Protein AF-W2ET04-F1 (afdb_monomer)

Mean predicted aligned error: 8.47 Å

Radius of gyration: 15.51 Å; Cα contacts (8 Å, |Δi|>4): 93; chains: 1; bounding box: 57×30×33 Å

Solvent-accessible surface area (backbone atoms only — not comparable to full-atom values): 5610 Å² total; per-residue (Å²): 80,77,47,81,45,99,86,56,37,34,42,34,41,36,56,38,50,64,71,64,58,93,90,62,88,82,60,94,90,60,82,59,52,46,79,50,90,48,79,72,94,45,100,52,71,63,82,47,71,44,28,30,49,81,92,43,80,50,71,51,62,71,82,48,66,92,55,85,88,72,88,75,75,87,71,76,74,78,80,79,80,85,127

Structure (mmCIF, N/CA/C/O backbone):
data_AF-W2ET04-F1
#
_entry.id   AF-W2ET04-F1
#
loop_
_atom_site.group_PDB
_atom_site.id
_atom_site.type_symbol
_atom_site.label_atom_id
_atom_site.label_alt_id
_atom_site.label_comp_id
_atom_site.label_asym_id
_atom_site.label_entity_id
_atom_site.label_seq_id
_atom_site.pdbx_PDB_ins_code
_atom_site.Cartn_x
_atom_site.Cartn_y
_atom_site.Cartn_z
_atom_site.occupancy
_atom_site.B_iso_or_equiv
_atom_site.auth_seq_id
_atom_site.auth_comp_id
_atom_site.auth_asym_id
_atom_site.auth_atom_id
_atom_site.pdbx_PDB_model_num
ATOM 1 N N . MET A 1 1 ? -0.936 -10.003 -2.566 1.00 94.94 1 MET A N 1
ATOM 2 C CA . MET A 1 1 ? -0.903 -9.880 -1.089 1.00 94.94 1 MET A CA 1
ATOM 3 C C . MET A 1 1 ? -1.994 -8.919 -0.627 1.00 94.94 1 MET A C 1
ATOM 5 O O . MET A 1 1 ? -2.260 -7.974 -1.360 1.00 94.94 1 MET A O 1
ATOM 9 N N . THR A 1 2 ? -2.595 -9.124 0.551 1.00 97.31 2 THR 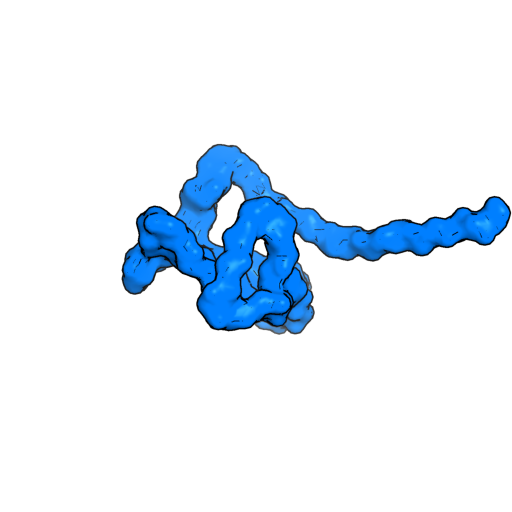A N 1
ATOM 10 C CA . THR A 1 2 ? -3.662 -8.257 1.093 1.00 97.31 2 THR A CA 1
ATOM 11 C C . THR A 1 2 ? -3.376 -7.892 2.547 1.00 97.31 2 THR A C 1
ATOM 13 O O . THR A 1 2 ? -3.018 -8.775 3.322 1.00 97.31 2 THR A O 1
ATOM 16 N N . LEU A 1 3 ? -3.571 -6.624 2.916 1.00 97.38 3 LEU A N 1
ATOM 17 C CA . LEU A 1 3 ? -3.554 -6.146 4.300 1.00 97.38 3 LEU A CA 1
ATOM 18 C C . LEU A 1 3 ? -4.949 -5.669 4.703 1.00 97.38 3 LEU A C 1
ATOM 20 O O . LEU A 1 3 ? -5.609 -4.973 3.932 1.00 97.38 3 LEU A O 1
ATOM 24 N N . ALA A 1 4 ? -5.387 -6.052 5.901 1.00 97.81 4 ALA A N 1
ATOM 25 C CA . ALA A 1 4 ? -6.594 -5.526 6.527 1.00 97.81 4 ALA A CA 1
ATOM 26 C C . ALA A 1 4 ? -6.226 -4.380 7.474 1.00 97.81 4 ALA A C 1
ATOM 28 O O . ALA A 1 4 ? -5.248 -4.481 8.213 1.00 97.81 4 ALA A O 1
ATOM 29 N N . HIS A 1 5 ? -7.020 -3.314 7.450 1.00 96.31 5 HIS A N 1
ATOM 30 C CA . HIS A 1 5 ? -6.806 -2.108 8.246 1.00 96.31 5 HIS A CA 1
ATOM 31 C C . HIS A 1 5 ? -7.864 -1.987 9.354 1.00 96.31 5 HIS A C 1
ATOM 33 O O . HIS A 1 5 ? -8.976 -2.506 9.195 1.00 96.31 5 HIS A O 1
ATOM 39 N N . PRO A 1 6 ? -7.560 -1.304 10.476 1.00 94.56 6 PRO A N 1
ATOM 40 C CA . PRO A 1 6 ? -8.482 -1.182 11.613 1.00 94.56 6 PRO A CA 1
ATOM 41 C C . PRO A 1 6 ? -9.826 -0.515 11.290 1.00 94.56 6 PRO A C 1
ATOM 43 O O . PRO A 1 6 ? -10.811 -0.740 11.985 1.00 94.56 6 PRO A O 1
ATOM 46 N N . ASP A 1 7 ? -9.881 0.296 10.236 1.00 94.00 7 ASP A N 1
ATOM 47 C CA . ASP A 1 7 ? -11.071 1.013 9.769 1.00 94.00 7 ASP A CA 1
ATOM 48 C C . ASP A 1 7 ? -11.938 0.193 8.790 1.00 94.00 7 ASP A C 1
ATOM 50 O O . ASP A 1 7 ? -12.850 0.719 8.142 1.00 94.00 7 ASP A O 1
ATOM 54 N N . GLY A 1 8 ? -11.651 -1.105 8.663 1.00 96.06 8 GLY A N 1
ATOM 55 C CA . GLY A 1 8 ? -12.365 -2.023 7.780 1.00 96.06 8 GLY A CA 1
ATOM 56 C C . 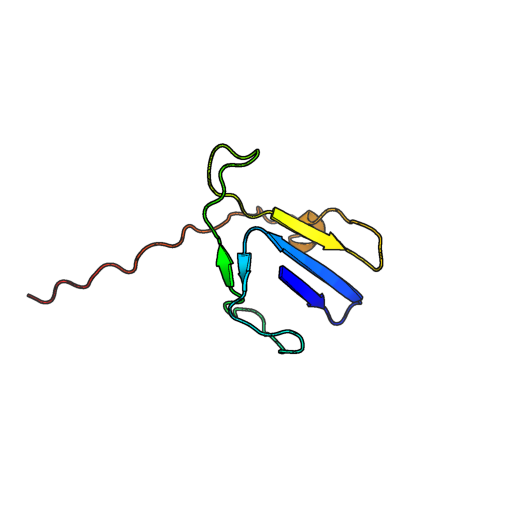GLY A 1 8 ? -11.976 -1.897 6.306 1.00 96.06 8 GLY A C 1
ATOM 57 O O . GLY A 1 8 ? -12.599 -2.550 5.461 1.00 96.06 8 GLY A O 1
ATOM 58 N N . LEU A 1 9 ? -10.965 -1.085 5.975 1.00 97.31 9 LEU A N 1
ATOM 59 C CA . LEU A 1 9 ? -10.371 -1.078 4.644 1.00 97.31 9 LEU A CA 1
ATOM 60 C C . LEU A 1 9 ? -9.478 -2.301 4.437 1.00 97.31 9 LEU A C 1
ATOM 62 O O . LEU A 1 9 ? -8.915 -2.878 5.370 1.00 97.31 9 LEU A O 1
ATOM 66 N N . ARG A 1 10 ? -9.308 -2.683 3.174 1.00 97.94 10 ARG A N 1
ATOM 67 C CA . ARG A 1 10 ? -8.287 -3.641 2.750 1.00 97.94 10 ARG A CA 1
ATOM 68 C C . ARG A 1 10 ? -7.488 -3.070 1.594 1.00 97.94 10 ARG A C 1
ATOM 70 O O . ARG A 1 10 ? -8.075 -2.549 0.649 1.00 97.94 10 ARG A O 1
ATOM 77 N N . THR A 1 11 ? -6.168 -3.212 1.643 1.00 97.50 11 THR A N 1
ATOM 78 C CA . THR A 1 11 ? -5.290 -2.888 0.513 1.00 97.50 11 THR A CA 1
ATOM 79 C C . THR A 1 11 ? -4.718 -4.152 -0.102 1.00 97.50 11 THR A C 1
ATOM 81 O O . THR A 1 11 ? -4.348 -5.089 0.606 1.00 97.50 11 THR A O 1
ATOM 84 N N . THR A 1 12 ? -4.640 -4.188 -1.429 1.00 97.06 12 THR A N 1
ATOM 85 C CA . THR A 1 12 ? -4.042 -5.299 -2.178 1.00 97.06 12 THR A CA 1
ATOM 86 C C . THR A 1 12 ? -2.807 -4.836 -2.929 1.00 97.06 12 THR A C 1
ATOM 88 O O . THR A 1 12 ? -2.839 -3.786 -3.564 1.00 97.06 12 THR A O 1
ATOM 91 N N . TYR A 1 13 ? -1.757 -5.653 -2.903 1.00 95.38 13 TYR A N 1
ATOM 92 C CA . TYR A 1 13 ? -0.459 -5.390 -3.519 1.00 95.38 13 TYR A CA 1
ATOM 93 C C . TYR A 1 13 ? -0.103 -6.544 -4.458 1.00 95.38 13 TYR A C 1
ATOM 95 O O . TYR A 1 13 ? -0.021 -7.701 -4.017 1.00 95.38 13 TYR A O 1
ATOM 103 N N . LEU A 1 14 ? 0.083 -6.245 -5.744 1.00 93.31 14 LEU A N 1
ATOM 104 C CA . LEU A 1 1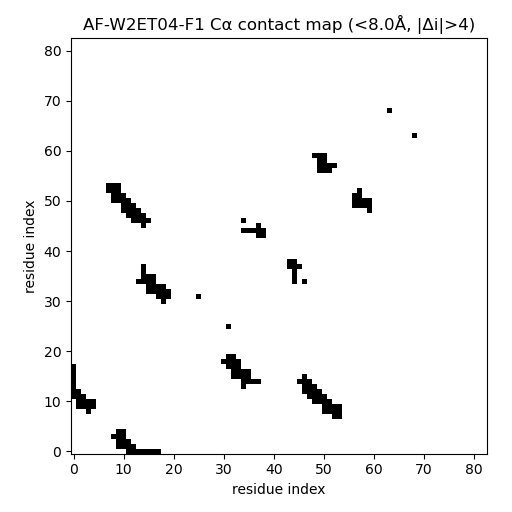4 ? 0.475 -7.207 -6.778 1.00 93.31 14 LEU A CA 1
ATOM 105 C C . LEU A 1 14 ? 1.480 -6.578 -7.757 1.00 93.31 14 LEU A C 1
ATOM 107 O O . LEU A 1 14 ? 1.396 -5.379 -7.990 1.00 93.31 14 LEU A O 1
ATOM 111 N N . PRO A 1 15 ? 2.382 -7.355 -8.367 1.00 92.88 15 PRO A N 1
ATOM 112 C CA . PRO A 1 15 ? 2.727 -8.732 -8.032 1.00 92.88 15 PRO A CA 1
ATOM 113 C C . PRO A 1 15 ? 3.771 -8.707 -6.909 1.00 92.88 15 PRO A C 1
ATOM 115 O O . PRO A 1 15 ? 4.933 -8.400 -7.140 1.00 92.88 15 PRO A O 1
ATOM 118 N N . VAL A 1 16 ? 3.351 -8.942 -5.664 1.00 94.00 16 VAL A N 1
ATOM 119 C CA . VAL A 1 16 ? 4.241 -8.875 -4.494 1.00 94.00 16 VAL A CA 1
ATOM 120 C C . VAL A 1 16 ? 4.384 -10.256 -3.880 1.00 94.00 16 VAL A C 1
ATOM 122 O O . VAL A 1 16 ? 3.389 -10.849 -3.446 1.00 94.00 16 VAL A O 1
ATOM 125 N N . ARG A 1 17 ? 5.635 -10.709 -3.762 1.00 95.31 17 ARG A N 1
ATOM 126 C CA . ARG A 1 17 ? 6.011 -11.827 -2.902 1.00 95.31 17 ARG A CA 1
ATOM 127 C C . ARG A 1 17 ? 6.032 -11.340 -1.461 1.00 95.31 17 ARG A C 1
ATOM 129 O O . ARG A 1 17 ? 6.876 -10.525 -1.093 1.00 95.31 17 ARG A O 1
ATOM 136 N N . ALA A 1 18 ? 5.090 -11.824 -0.660 1.00 96.69 18 ALA A N 1
ATOM 137 C CA . ALA A 1 18 ? 4.973 -11.437 0.741 1.00 96.69 18 ALA A CA 1
ATOM 138 C C . ALA A 1 18 ? 6.207 -11.879 1.549 1.00 96.69 18 ALA A C 1
ATOM 140 O O . ALA A 1 18 ? 6.690 -13.000 1.382 1.00 96.69 18 ALA A O 1
ATOM 141 N N . SER A 1 19 ? 6.688 -11.009 2.440 1.00 97.31 19 SER A N 1
ATOM 142 C CA . SER A 1 19 ? 7.681 -11.344 3.477 1.00 97.31 19 SER A CA 1
ATOM 143 C C . SER A 1 19 ? 7.043 -11.648 4.835 1.00 97.31 19 SER A C 1
ATOM 145 O O . SER A 1 19 ? 7.736 -12.108 5.737 1.00 97.31 19 SER A O 1
ATOM 147 N N . VAL A 1 20 ? 5.734 -11.420 4.960 1.00 97.12 20 VAL A N 1
ATOM 148 C CA . VAL A 1 20 ? 4.925 -11.640 6.169 1.00 97.12 20 VAL A CA 1
ATOM 149 C C . VAL A 1 20 ? 3.936 -12.788 5.972 1.00 97.12 20 VAL A C 1
ATOM 151 O O . VAL A 1 20 ? 3.635 -13.189 4.841 1.00 97.12 20 VAL A O 1
ATOM 154 N N . ARG A 1 21 ? 3.405 -13.317 7.074 1.00 97.69 21 ARG A N 1
ATOM 155 C CA . ARG A 1 21 ? 2.451 -14.435 7.082 1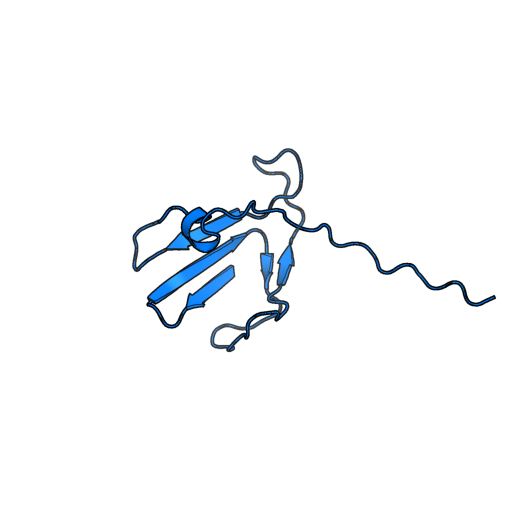.00 97.69 21 ARG A CA 1
ATOM 156 C C . ARG A 1 21 ? 1.006 -13.972 7.313 1.00 97.69 21 ARG A C 1
ATOM 158 O O . ARG A 1 21 ? 0.774 -12.918 7.900 1.00 97.69 21 ARG A O 1
ATOM 165 N N . PRO A 1 22 ? -0.003 -14.759 6.896 1.00 97.69 22 PRO A N 1
ATOM 166 C CA . PRO A 1 22 ? -1.390 -14.491 7.265 1.00 97.69 22 PRO A CA 1
ATOM 167 C C . PRO A 1 22 ? -1.565 -14.397 8.787 1.00 97.69 22 PRO A C 1
ATOM 169 O O . PRO A 1 22 ? -1.081 -15.256 9.521 1.00 97.69 22 PRO A O 1
ATOM 172 N N . GLY A 1 23 ? -2.269 -13.359 9.244 1.00 97.50 23 GLY A N 1
ATOM 173 C CA . GLY A 1 23 ? -2.483 -13.079 10.669 1.00 97.50 23 GLY A CA 1
ATOM 174 C C . GLY A 1 23 ? -1.340 -12.322 11.354 1.00 97.50 23 GLY A C 1
ATOM 175 O O . GLY A 1 23 ? -1.483 -11.953 12.515 1.00 97.50 23 GLY A O 1
ATOM 176 N N . GLU A 1 24 ? -0.230 -12.067 10.658 1.00 98.19 24 GLU A N 1
ATOM 177 C CA . GLU A 1 24 ? 0.863 -11.243 11.170 1.00 98.19 24 GLU A CA 1
ATOM 178 C C . GLU A 1 24 ? 0.476 -9.758 11.157 1.00 98.19 24 GLU A C 1
ATOM 180 O O . GLU A 1 24 ? 0.024 -9.227 10.139 1.00 98.19 24 GLU A O 1
ATOM 185 N N . SER A 1 25 ? 0.647 -9.092 12.299 1.00 97.56 25 SER A N 1
ATOM 186 C CA . SER A 1 25 ? 0.468 -7.644 12.413 1.00 97.56 25 SER A CA 1
ATOM 187 C C . SER A 1 25 ? 1.673 -6.918 11.829 1.00 97.56 25 SER A C 1
ATOM 189 O O . SER A 1 25 ? 2.810 -7.273 12.123 1.00 97.56 25 SER A O 1
ATOM 191 N N . VAL A 1 26 ? 1.415 -5.861 11.064 1.00 96.81 26 VAL A N 1
ATOM 192 C CA . VAL A 1 26 ? 2.437 -4.979 10.487 1.00 96.81 26 VAL A CA 1
ATOM 193 C C . VAL A 1 26 ? 2.207 -3.548 10.954 1.00 96.81 26 VAL A C 1
ATOM 195 O O . VAL A 1 26 ? 1.067 -3.125 11.160 1.00 96.81 26 VAL A O 1
ATOM 198 N N . LEU A 1 27 ? 3.288 -2.800 11.119 1.00 95.88 27 LEU A N 1
ATOM 199 C CA . LEU A 1 27 ? 3.282 -1.387 11.458 1.00 95.88 27 LEU A CA 1
ATOM 200 C C . LEU A 1 27 ? 3.603 -0.532 10.230 1.00 95.88 27 LEU A C 1
ATOM 202 O O . LEU A 1 27 ? 4.116 -0.992 9.207 1.00 95.88 27 LEU A O 1
ATOM 206 N N . VAL A 1 28 ? 3.293 0.758 10.332 1.00 91.19 28 VAL A N 1
ATOM 207 C CA . VAL A 1 28 ? 3.672 1.730 9.304 1.00 91.19 28 VAL A CA 1
ATOM 208 C C . VAL A 1 28 ? 5.196 1.764 9.176 1.00 91.19 28 VAL A C 1
ATOM 210 O O . VAL A 1 28 ? 5.898 1.994 10.157 1.00 91.19 28 VAL A O 1
ATOM 213 N N . GLY A 1 29 ? 5.691 1.576 7.951 1.00 90.81 29 GLY A N 1
ATOM 214 C CA . GLY A 1 29 ? 7.122 1.542 7.636 1.00 90.81 29 GLY A CA 1
ATOM 215 C C . GLY A 1 29 ? 7.710 0.135 7.513 1.00 90.81 29 GLY A C 1
ATOM 216 O O . GLY A 1 29 ? 8.816 0.002 6.989 1.00 90.81 29 GLY A O 1
ATOM 217 N N . ASP A 1 30 ? 6.976 -0.903 7.918 1.00 95.56 30 ASP A N 1
ATOM 218 C CA . ASP A 1 30 ? 7.440 -2.282 7.785 1.00 95.56 30 ASP A CA 1
ATOM 219 C C . ASP A 1 30 ? 7.531 -2.715 6.316 1.00 95.56 30 ASP A C 1
ATOM 221 O O . ASP A 1 30 ? 6.695 -2.379 5.470 1.00 95.56 30 ASP A O 1
ATOM 225 N N . VAL A 1 31 ? 8.550 -3.522 6.011 1.00 95.38 31 VAL A N 1
ATOM 226 C CA . VAL A 1 31 ? 8.682 -4.172 4.705 1.00 95.38 31 VAL A CA 1
ATOM 227 C C . VAL A 1 31 ? 7.757 -5.386 4.664 1.00 95.38 31 VAL A C 1
ATOM 229 O O . VAL A 1 31 ? 8.003 -6.396 5.319 1.00 95.38 31 VAL A O 1
ATOM 232 N N . ILE A 1 32 ? 6.707 -5.289 3.851 1.00 96.31 32 ILE A N 1
ATOM 233 C CA . ILE A 1 32 ? 5.660 -6.316 3.741 1.00 96.31 32 ILE A CA 1
ATOM 234 C C . ILE A 1 32 ? 5.909 -7.343 2.623 1.00 96.31 32 ILE A C 1
ATOM 236 O O . ILE A 1 32 ? 5.260 -8.391 2.566 1.00 96.31 32 ILE A O 1
ATOM 240 N N . GLY A 1 33 ? 6.846 -7.054 1.721 1.00 95.44 33 GLY A N 1
ATOM 241 C CA . GLY A 1 33 ? 7.227 -7.951 0.641 1.00 95.44 33 GLY A CA 1
ATOM 242 C C . GLY A 1 33 ? 8.145 -7.30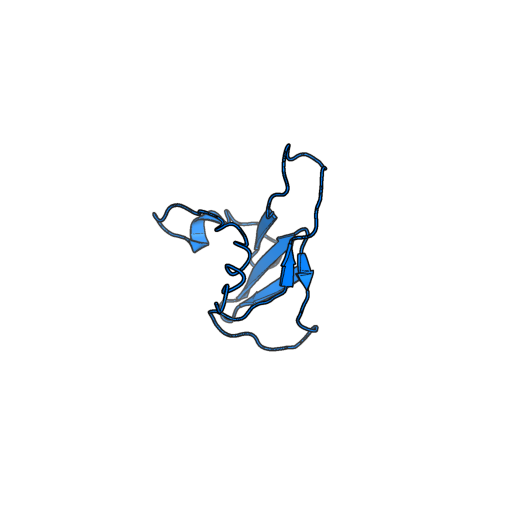0 -0.381 1.00 95.44 33 GLY A C 1
ATOM 243 O O . GLY A 1 33 ? 8.585 -6.161 -0.222 1.00 95.44 33 GLY A O 1
ATOM 244 N N . VAL A 1 34 ? 8.413 -8.044 -1.449 1.00 94.38 34 VAL A N 1
ATOM 245 C CA . VAL A 1 34 ? 9.229 -7.603 -2.583 1.00 94.38 34 VAL A CA 1
ATOM 246 C C . VAL A 1 34 ? 8.396 -7.707 -3.856 1.00 94.38 34 VAL A C 1
ATOM 248 O O . VAL A 1 34 ? 7.688 -8.695 -4.060 1.00 94.38 34 VAL A O 1
ATOM 251 N N . MET A 1 35 ? 8.456 -6.671 -4.694 1.00 90.44 35 MET A N 1
ATOM 252 C CA . MET A 1 35 ? 7.821 -6.679 -6.011 1.00 90.44 35 MET A CA 1
ATOM 253 C C . MET A 1 35 ? 8.497 -7.731 -6.890 1.00 90.44 35 MET A C 1
ATOM 255 O O . MET A 1 35 ? 9.721 -7.769 -6.989 1.00 90.44 35 MET A O 1
ATOM 259 N N . GLU A 1 36 ? 7.695 -8.589 -7.499 1.00 89.38 36 GLU A N 1
ATOM 260 C CA . GLU A 1 36 ? 8.161 -9.565 -8.470 1.00 89.38 36 GLU A CA 1
ATOM 261 C C . GLU A 1 36 ? 8.217 -8.932 -9.860 1.00 89.38 36 GLU A C 1
ATOM 263 O O . GLU A 1 36 ? 7.440 -8.030 -10.188 1.00 89.38 36 GLU A O 1
ATOM 268 N N . ASP A 1 37 ? 9.138 -9.420 -10.687 1.00 85.50 37 ASP A N 1
ATOM 269 C CA . ASP A 1 37 ? 9.181 -9.028 -12.087 1.00 85.50 37 ASP A CA 1
ATOM 270 C C . ASP A 1 37 ? 7.975 -9.612 -12.819 1.00 85.50 37 ASP A C 1
ATOM 272 O O . ASP A 1 37 ? 7.727 -10.820 -12.806 1.00 85.50 37 ASP A O 1
ATOM 276 N N . TRP A 1 38 ? 7.207 -8.732 -13.455 1.00 78.94 38 TRP A N 1
ATOM 277 C CA . TRP A 1 38 ? 6.001 -9.102 -14.178 1.00 78.94 38 TRP A CA 1
ATOM 278 C C . TRP A 1 38 ? 5.838 -8.236 -15.420 1.00 78.94 38 TRP A C 1
ATOM 280 O O . TRP A 1 38 ? 5.690 -7.018 -15.335 1.00 78.94 38 TRP A O 1
ATOM 290 N N . THR A 1 39 ? 5.809 -8.886 -16.580 1.00 65.94 39 THR A N 1
ATOM 291 C CA . THR A 1 39 ? 5.643 -8.247 -17.894 1.00 65.94 39 THR A CA 1
ATOM 292 C C . THR A 1 39 ? 4.286 -8.602 -18.495 1.00 65.94 39 THR A C 1
ATOM 294 O O . THR A 1 39 ? 4.199 -9.163 -19.585 1.00 65.94 39 THR A O 1
ATOM 297 N N . GLY A 1 40 ? 3.218 -8.346 -17.735 1.00 76.25 40 GLY A N 1
ATOM 298 C CA . GLY A 1 40 ? 1.843 -8.460 -18.222 1.00 76.25 40 GLY A CA 1
ATOM 299 C C . GLY A 1 40 ? 1.445 -7.261 -19.086 1.00 76.25 40 GLY A C 1
ATOM 300 O O . GLY A 1 40 ? 1.960 -7.061 -20.177 1.00 76.25 40 GLY A O 1
ATOM 301 N N . HIS A 1 41 ? 0.503 -6.451 -18.597 1.00 79.44 41 HIS A N 1
ATOM 302 C CA . HIS A 1 41 ? -0.016 -5.288 -19.331 1.00 79.44 41 HIS A CA 1
ATOM 303 C C . HIS A 1 41 ? 0.814 -4.005 -19.145 1.00 79.44 41 HIS A C 1
ATOM 305 O O . HIS A 1 41 ? 0.572 -3.019 -19.839 1.00 79.44 41 HIS A O 1
ATOM 311 N N . CYS A 1 42 ? 1.764 -3.991 -18.205 1.00 81.19 42 CYS A N 1
ATOM 312 C CA . CYS A 1 42 ? 2.691 -2.877 -18.031 1.00 81.19 42 CYS A CA 1
ATOM 313 C C . CYS A 1 42 ? 3.959 -3.096 -18.875 1.00 81.19 42 CYS A C 1
ATOM 315 O O . CYS A 1 42 ? 4.479 -4.212 -18.906 1.00 81.19 42 CYS A O 1
ATOM 317 N N . PRO A 1 43 ? 4.516 -2.036 -19.491 1.00 78.81 43 PRO A N 1
ATOM 318 C CA . PRO A 1 43 ? 5.774 -2.117 -20.241 1.00 78.81 43 PRO A CA 1
ATOM 319 C C . PRO A 1 43 ? 7.009 -2.325 -19.343 1.00 78.81 43 PRO A C 1
ATOM 321 O O . PRO A 1 43 ? 8.086 -2.640 -19.836 1.00 78.81 43 PRO A O 1
ATOM 324 N N . MET A 1 44 ? 6.860 -2.130 -18.030 1.00 81.69 44 MET A N 1
ATOM 325 C CA . MET A 1 44 ? 7.875 -2.322 -16.992 1.00 81.69 44 MET A CA 1
ATOM 326 C C . MET A 1 44 ? 7.210 -2.834 -15.708 1.00 81.69 44 MET A C 1
ATOM 328 O O . MET A 1 44 ? 6.000 -2.659 -15.548 1.00 81.69 44 MET A O 1
ATOM 332 N N . SER A 1 45 ? 7.986 -3.421 -14.789 1.00 81.69 45 SER A N 1
ATOM 333 C CA . SER A 1 45 ? 7.476 -3.879 -13.489 1.00 81.69 45 SER A CA 1
ATOM 334 C C . SER A 1 45 ? 6.747 -2.735 -12.773 1.00 81.69 45 SER A C 1
ATOM 336 O O . SER A 1 45 ? 7.307 -1.657 -12.556 1.00 81.69 45 SER A O 1
ATOM 338 N N . CYS A 1 46 ? 5.478 -2.963 -12.443 1.00 85.00 46 CYS A N 1
ATOM 339 C CA . CYS A 1 46 ? 4.575 -1.971 -11.874 1.00 85.00 46 CYS A CA 1
ATOM 340 C C . CYS A 1 46 ? 3.865 -2.563 -10.648 1.00 85.00 46 CYS A C 1
ATOM 342 O O . CYS A 1 46 ? 3.473 -3.730 -10.649 1.00 85.00 46 CYS A O 1
ATOM 344 N N . LEU A 1 47 ? 3.695 -1.757 -9.594 1.00 88.94 47 LEU A N 1
ATOM 345 C CA . LEU A 1 47 ? 2.885 -2.153 -8.444 1.00 88.94 47 LEU A CA 1
ATOM 346 C C . LEU A 1 47 ? 1.415 -1.835 -8.723 1.00 88.94 47 LEU A C 1
ATOM 348 O O . LEU A 1 47 ? 1.036 -0.677 -8.892 1.00 88.94 47 LEU A O 1
ATOM 352 N N . HIS A 1 48 ? 0.580 -2.862 -8.684 1.00 91.25 48 HIS A N 1
ATOM 353 C CA . HIS A 1 48 ? -0.867 -2.750 -8.630 1.00 91.25 48 HIS A CA 1
ATOM 354 C C . HIS A 1 48 ? -1.306 -2.602 -7.178 1.00 91.25 48 HIS A C 1
ATOM 356 O O . HIS A 1 48 ? -1.190 -3.538 -6.379 1.00 91.25 48 HIS A O 1
ATOM 362 N N . LEU A 1 49 ? -1.820 -1.416 -6.860 1.00 93.75 49 LEU A N 1
ATOM 363 C CA . LEU A 1 49 ? -2.442 -1.107 -5.583 1.00 93.75 49 LEU A CA 1
ATOM 364 C C . LEU A 1 49 ? -3.961 -1.104 -5.749 1.00 93.75 49 LEU A C 1
ATOM 366 O O . LEU A 1 49 ? -4.497 -0.351 -6.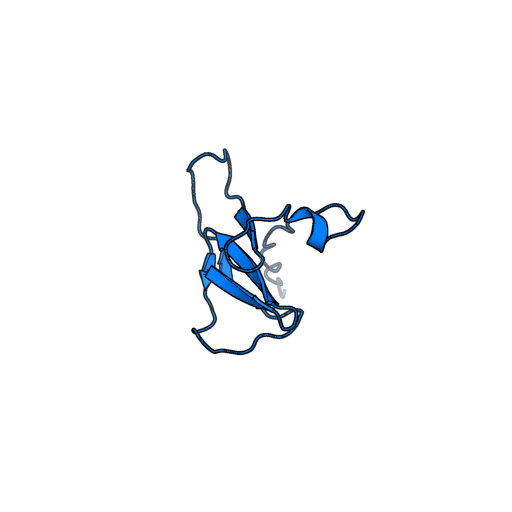558 1.00 93.75 49 LEU A O 1
ATOM 370 N N . GLY A 1 50 ? -4.644 -1.930 -4.965 1.00 95.75 50 GLY A N 1
ATOM 371 C CA . GLY A 1 50 ? -6.100 -1.912 -4.853 1.00 95.75 50 GLY A CA 1
ATOM 372 C C . GLY A 1 50 ? -6.535 -1.472 -3.463 1.00 95.75 50 GLY A C 1
ATOM 373 O O . GLY A 1 50 ? -5.829 -1.724 -2.484 1.00 95.75 50 GLY A O 1
ATOM 374 N N . LEU A 1 51 ? -7.705 -0.841 -3.388 1.00 97.62 51 LEU A N 1
ATOM 375 C CA . LEU A 1 51 ? -8.364 -0.447 -2.149 1.00 97.62 51 LEU A CA 1
ATOM 376 C C . LEU A 1 51 ? -9.789 -0.997 -2.134 1.00 97.62 51 LEU A C 1
ATOM 378 O O . LEU A 1 51 ? -10.530 -0.827 -3.100 1.00 97.62 51 LEU A O 1
ATOM 382 N N . LEU A 1 52 ? -10.170 -1.642 -1.035 1.00 98.00 52 LEU A N 1
ATOM 383 C CA . LEU A 1 52 ? -11.496 -2.217 -0.857 1.00 98.00 52 LEU A CA 1
ATOM 384 C C . LEU A 1 52 ? -12.107 -1.832 0.491 1.00 98.00 52 LEU A C 1
ATOM 386 O O . LEU A 1 52 ? -11.396 -1.697 1.488 1.00 98.00 52 LEU A O 1
ATOM 390 N N . ARG A 1 53 ? -13.440 -1.754 0.529 1.00 97.38 53 ARG A N 1
ATOM 391 C CA . ARG A 1 53 ? -14.254 -1.751 1.754 1.00 97.38 53 ARG A CA 1
ATOM 392 C C . ARG A 1 53 ? -15.351 -2.798 1.620 1.00 97.38 53 ARG A C 1
ATOM 394 O O . ARG A 1 53 ? -16.230 -2.661 0.773 1.00 97.38 53 ARG A O 1
ATOM 401 N N . GLY A 1 54 ? -15.306 -3.840 2.450 1.00 95.75 54 GLY A N 1
ATOM 402 C CA . GLY A 1 54 ? -16.098 -5.041 2.166 1.00 95.75 54 GLY A CA 1
ATOM 403 C C . GLY A 1 54 ? -15.764 -5.535 0.757 1.00 95.75 54 GLY A C 1
ATOM 404 O O . GLY A 1 54 ? -14.589 -5.614 0.411 1.00 95.75 54 GLY A O 1
ATOM 405 N N . ASP A 1 55 ? -16.771 -5.787 -0.070 1.00 95.31 55 ASP A N 1
ATOM 406 C CA . ASP A 1 55 ? -16.570 -6.276 -1.443 1.00 95.31 55 ASP A CA 1
ATOM 407 C C . ASP A 1 55 ? -16.532 -5.155 -2.497 1.00 95.31 55 ASP A C 1
ATOM 409 O O . ASP A 1 55 ? -16.415 -5.418 -3.692 1.00 95.31 55 ASP A O 1
ATOM 413 N N . LEU A 1 56 ? -16.605 -3.891 -2.066 1.00 96.94 56 LEU A N 1
ATOM 414 C CA . LEU A 1 56 ? -16.547 -2.732 -2.950 1.00 96.94 56 LEU A CA 1
ATOM 415 C C . LEU A 1 56 ? -15.097 -2.318 -3.213 1.00 96.94 56 LEU A C 1
ATOM 417 O O . LEU A 1 56 ? -14.358 -2.027 -2.270 1.00 96.94 56 LEU A O 1
ATOM 421 N N . TYR A 1 57 ? -14.730 -2.201 -4.489 1.00 95.69 57 TYR A N 1
ATOM 422 C CA . TYR A 1 57 ? -13.505 -1.524 -4.910 1.00 95.69 57 TYR A CA 1
ATOM 423 C C . TYR A 1 57 ? -13.682 -0.007 -4.851 1.00 95.69 57 TYR A C 1
ATOM 425 O O . TYR A 1 57 ? -14.638 0.545 -5.394 1.00 95.69 57 TYR A O 1
ATOM 433 N N . LEU A 1 58 ? -12.740 0.655 -4.192 1.00 95.56 58 LEU A N 1
ATOM 434 C CA . LEU A 1 58 ? -12.652 2.106 -4.098 1.00 95.56 58 LEU A CA 1
ATOM 435 C C . LEU A 1 58 ? -11.483 2.610 -4.947 1.00 95.56 58 LEU A C 1
ATOM 437 O O . LEU A 1 58 ? -10.576 1.847 -5.283 1.00 95.56 58 LEU A O 1
ATOM 441 N N . ASP A 1 59 ? -11.483 3.909 -5.247 1.00 91.88 59 ASP A N 1
ATOM 442 C CA . ASP A 1 59 ? -10.319 4.563 -5.841 1.00 91.88 59 ASP A CA 1
ATOM 443 C C . ASP A 1 59 ? -9.138 4.524 -4.844 1.00 91.88 59 ASP A C 1
ATOM 445 O O . ASP A 1 59 ? -9.228 5.132 -3.771 1.00 91.88 59 ASP A O 1
ATOM 449 N N . PRO A 1 60 ? -8.029 3.819 -5.151 1.00 91.00 60 PRO A N 1
ATOM 450 C CA . PRO A 1 60 ? -6.880 3.733 -4.254 1.00 91.00 60 PRO A CA 1
ATOM 451 C C . PRO A 1 60 ? -6.171 5.078 -4.053 1.00 91.00 60 PRO A C 1
ATOM 453 O O . PRO A 1 60 ? -5.427 5.218 -3.081 1.00 91.00 60 PRO A O 1
ATOM 456 N N . LEU A 1 61 ? -6.410 6.080 -4.908 1.00 88.94 61 LEU A N 1
ATOM 457 C CA . LEU A 1 61 ? -5.855 7.422 -4.727 1.00 88.94 61 LEU A CA 1
ATOM 458 C C . LEU A 1 61 ? -6.379 8.111 -3.461 1.00 88.94 61 LEU A C 1
ATOM 460 O O . LEU A 1 61 ? -5.685 8.957 -2.898 1.00 88.94 61 LEU A O 1
ATOM 464 N N . LEU A 1 62 ? -7.533 7.682 -2.938 1.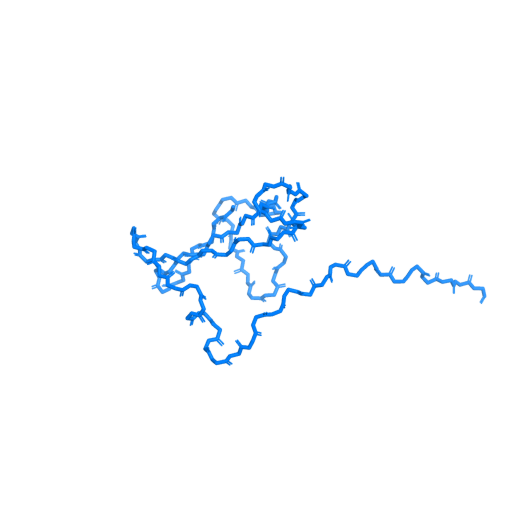00 89.06 62 LEU A N 1
ATOM 465 C CA . LEU A 1 62 ? -8.081 8.170 -1.669 1.00 89.06 62 LEU A CA 1
ATOM 466 C C . LEU A 1 62 ? -7.139 7.943 -0.473 1.00 89.06 62 LEU A C 1
ATOM 468 O O . LEU A 1 62 ? -7.250 8.656 0.521 1.00 89.06 62 LEU A O 1
ATOM 472 N N . LEU A 1 63 ? -6.189 7.003 -0.563 1.00 87.44 63 LEU A N 1
ATOM 473 C CA . LEU A 1 63 ? -5.179 6.770 0.479 1.00 87.44 63 LEU A CA 1
ATOM 474 C C . LEU A 1 63 ? -4.132 7.887 0.572 1.00 87.44 63 LEU A C 1
ATOM 476 O O . LEU A 1 63 ? -3.467 8.015 1.597 1.00 87.44 63 LEU A O 1
ATOM 480 N N . PHE A 1 64 ? -3.956 8.673 -0.492 1.00 83.50 64 PHE A N 1
ATOM 481 C CA . PHE A 1 64 ? -2.851 9.627 -0.622 1.00 83.50 64 PHE A CA 1
ATOM 482 C C . PHE A 1 64 ? -3.302 11.092 -0.565 1.00 83.50 64 PHE A C 1
ATOM 484 O O . PHE A 1 64 ? -2.467 11.999 -0.605 1.00 83.50 64 PHE A O 1
ATOM 491 N N . GLY A 1 65 ? -4.611 11.345 -0.451 1.00 76.44 65 GLY A N 1
ATOM 492 C CA . GLY A 1 65 ? -5.164 12.699 -0.473 1.00 76.44 65 GLY A CA 1
ATOM 493 C C . GLY A 1 65 ? -4.792 13.435 -1.766 1.00 76.44 65 GLY A C 1
ATOM 494 O O . GLY A 1 65 ? -5.027 12.931 -2.859 1.00 76.44 65 GLY A O 1
ATOM 495 N N . THR A 1 66 ? -4.198 14.627 -1.653 1.00 67.06 66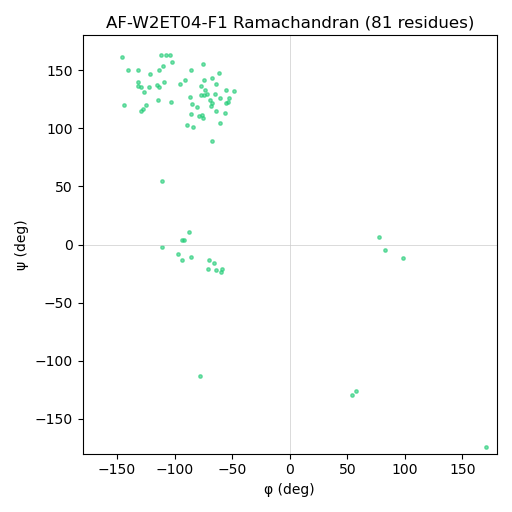 THR A N 1
ATOM 496 C CA . THR A 1 66 ? -3.688 15.419 -2.794 1.00 67.06 66 THR A CA 1
ATOM 497 C C . THR A 1 66 ? -2.214 15.145 -3.127 1.00 67.06 66 THR A C 1
ATOM 499 O O . THR A 1 66 ? -1.642 15.811 -3.991 1.00 67.06 66 THR A O 1
ATOM 502 N N . GLY A 1 67 ? -1.570 14.197 -2.438 1.00 64.56 67 GLY A N 1
ATOM 503 C CA . GLY A 1 67 ? -0.169 13.849 -2.657 1.00 64.56 67 GLY A CA 1
ATOM 504 C C . GLY A 1 67 ? 0.041 13.049 -3.944 1.00 64.56 67 GLY A C 1
ATOM 505 O O . GLY A 1 67 ? -0.746 12.168 -4.281 1.00 64.56 67 GLY A O 1
ATOM 506 N N . GLN A 1 68 ? 1.134 13.319 -4.664 1.00 62.09 68 GLN A N 1
ATOM 507 C CA . GLN A 1 68 ? 1.545 12.470 -5.785 1.00 62.09 68 GLN A CA 1
ATOM 508 C C . GLN A 1 68 ? 2.088 11.131 -5.278 1.00 62.09 68 GLN A C 1
ATOM 510 O O . GLN A 1 68 ? 2.999 11.086 -4.451 1.00 62.09 68 GLN A O 1
ATOM 515 N N . VAL A 1 69 ? 1.584 10.035 -5.842 1.00 65.06 69 VAL A N 1
ATOM 516 C CA . VAL A 1 69 ? 2.126 8.695 -5.610 1.00 65.06 69 VAL A CA 1
ATOM 517 C C . VAL A 1 69 ? 3.351 8.500 -6.497 1.00 65.06 69 VAL A C 1
ATOM 519 O O . VAL A 1 69 ? 3.249 8.515 -7.723 1.00 65.06 69 VAL A O 1
ATOM 522 N N . ARG A 1 70 ? 4.519 8.283 -5.888 1.00 65.31 70 ARG A N 1
ATOM 523 C CA . ARG A 1 70 ? 5.740 7.886 -6.598 1.00 65.31 70 ARG A CA 1
ATOM 524 C C . ARG A 1 70 ? 6.312 6.639 -5.947 1.00 65.31 70 ARG A C 1
ATOM 526 O O . ARG A 1 70 ? 6.730 6.679 -4.794 1.00 65.31 70 ARG A O 1
ATOM 533 N N . LEU A 1 71 ? 6.360 5.540 -6.693 1.00 61.22 71 LEU A N 1
ATOM 534 C CA . LEU A 1 71 ? 7.117 4.367 -6.269 1.00 61.22 71 LEU A CA 1
ATOM 535 C C . LEU A 1 71 ? 8.603 4.726 -6.327 1.00 61.22 71 LEU A C 1
ATOM 537 O O . LEU A 1 71 ? 9.117 5.109 -7.382 1.00 61.22 71 LEU A O 1
ATOM 541 N N . LEU A 1 72 ? 9.282 4.656 -5.184 1.00 54.38 72 LEU A N 1
ATOM 542 C CA . LEU A 1 72 ? 10.732 4.784 -5.154 1.00 54.38 72 LEU A CA 1
ATOM 543 C C . LEU A 1 72 ? 11.340 3.489 -5.713 1.00 54.38 72 LEU A C 1
ATOM 545 O O . LEU A 1 72 ? 10.907 2.404 -5.318 1.00 54.38 72 LEU A O 1
ATOM 549 N N . PRO A 1 73 ? 12.323 3.567 -6.625 1.00 54.34 73 PRO A N 1
ATOM 550 C CA . PRO A 1 73 ? 13.048 2.381 -7.054 1.00 54.34 73 PRO A CA 1
ATOM 551 C C . PRO A 1 73 ? 13.773 1.754 -5.858 1.00 54.34 73 PRO A C 1
ATOM 553 O O . PRO A 1 73 ? 14.260 2.469 -4.980 1.00 54.34 73 PRO A O 1
ATOM 556 N N . LEU A 1 74 ? 13.915 0.427 -5.858 1.00 56.94 74 LEU A N 1
ATOM 557 C CA . LEU A 1 74 ? 14.862 -0.260 -4.982 1.00 56.94 74 LEU A CA 1
ATOM 558 C C . LEU A 1 74 ? 16.277 0.117 -5.441 1.00 56.94 74 LEU A C 1
ATOM 560 O O . LEU A 1 74 ? 16.850 -0.527 -6.315 1.00 56.94 74 LEU A O 1
ATOM 564 N N . TRP A 1 75 ? 16.840 1.203 -4.918 1.00 59.12 75 TRP A N 1
ATOM 565 C CA . TRP A 1 75 ? 18.254 1.484 -5.136 1.00 59.12 75 TRP A CA 1
ATOM 566 C C . TRP A 1 75 ? 19.069 0.417 -4.410 1.00 59.12 75 TRP A C 1
ATOM 568 O O . TRP A 1 75 ? 18.960 0.265 -3.190 1.00 59.12 75 TRP A O 1
ATOM 578 N N . SER A 1 76 ? 19.906 -0.314 -5.147 1.00 60.75 76 SER A N 1
ATOM 579 C CA . SER A 1 76 ? 20.982 -1.093 -4.540 1.00 60.75 76 SER A CA 1
ATOM 580 C C . SER A 1 76 ? 21.794 -0.155 -3.650 1.00 60.75 76 SER A C 1
ATOM 582 O O . SER A 1 76 ? 22.251 0.894 -4.112 1.00 60.75 76 SER A O 1
ATOM 584 N N . ARG A 1 77 ? 21.972 -0.510 -2.369 1.00 61.16 77 ARG A N 1
ATOM 585 C CA . ARG A 1 77 ? 22.929 0.184 -1.492 1.00 61.16 77 ARG A CA 1
ATOM 586 C C . ARG A 1 77 ? 24.261 0.301 -2.245 1.00 61.16 77 ARG A C 1
ATOM 588 O O . ARG A 1 77 ? 24.712 -0.722 -2.764 1.00 61.16 77 ARG A O 1
ATOM 595 N N . PRO A 1 78 ? 24.912 1.480 -2.298 1.00 53.62 78 PRO A N 1
ATOM 596 C CA . PRO A 1 78 ? 26.261 1.563 -2.833 1.00 53.62 78 PRO A CA 1
ATOM 597 C C . PRO A 1 78 ? 27.123 0.569 -2.057 1.00 53.62 78 PRO A C 1
ATOM 599 O O . PRO A 1 78 ? 27.187 0.633 -0.827 1.00 53.62 78 PRO A O 1
ATOM 602 N N . SER A 1 79 ? 27.747 -0.380 -2.753 1.00 62.12 79 SER A N 1
ATOM 603 C CA . SER A 1 79 ? 28.790 -1.205 -2.159 1.00 62.12 79 SER A CA 1
ATOM 604 C C . SER A 1 79 ? 29.900 -0.251 -1.733 1.00 62.12 79 SER A C 1
ATOM 606 O O . SER A 1 79 ? 30.601 0.300 -2.583 1.00 62.12 79 SER A O 1
ATOM 608 N N . GLY A 1 80 ? 30.000 0.013 -0.431 1.00 53.41 80 GLY A N 1
ATOM 609 C CA . GLY A 1 80 ? 31.060 0.841 0.121 1.00 53.41 80 GLY A CA 1
ATOM 610 C C . GLY A 1 80 ? 32.404 0.256 -0.289 1.00 53.41 80 GLY A C 1
ATOM 611 O O . GLY A 1 80 ? 32.751 -0.844 0.137 1.00 53.41 80 GLY A O 1
ATOM 612 N N . ARG A 1 81 ? 33.143 0.978 -1.130 1.00 52.78 81 ARG A N 1
ATOM 613 C CA . ARG A 1 81 ? 34.557 0.703 -1.354 1.00 52.78 81 ARG A CA 1
ATOM 614 C C . ARG A 1 81 ? 35.300 1.230 -0.133 1.00 52.78 81 ARG A C 1
ATOM 616 O O . ARG A 1 81 ? 35.314 2.434 0.102 1.00 52.78 81 ARG A O 1
ATOM 623 N N . ARG A 1 82 ? 35.809 0.310 0.683 1.00 55.97 82 ARG A N 1
ATOM 624 C CA . ARG A 1 82 ? 36.870 0.595 1.645 1.00 55.97 82 ARG A CA 1
ATOM 625 C C . ARG A 1 82 ? 38.170 0.347 0.895 1.00 55.97 82 ARG A C 1
ATOM 627 O O . ARG A 1 82 ? 38.501 -0.816 0.700 1.00 55.97 82 ARG A O 1
ATOM 634 N N . ASP A 1 83 ? 38.820 1.426 0.487 1.00 51.00 83 ASP A N 1
ATOM 635 C CA . ASP A 1 83 ? 40.267 1.474 0.294 1.00 51.00 83 ASP A CA 1
ATOM 636 C C . ASP A 1 83 ? 40.797 2.505 1.302 1.00 51.00 83 ASP A C 1
ATOM 638 O O . ASP A 1 83 ? 40.148 3.575 1.420 1.00 51.00 83 ASP A O 1
#

Foldseek 3Di:
DWDADPVQKIKDKPPWDAPDDPPDDDDPPDDGTDQDWDDDPDVGRDIDIWMDRVNDTDDPCVVVPPDDDDDDDPDDDPPDDDD

Nearest PDB structures (foldseek):
  5j1l-assembly2_C  TM=7.915E-01  e=6.457E-01  Helicobacter pylori 26695
  5j1m-assembly2_C  TM=8.434E-01  e=1.372E+00  Helicobacter pylori 26695
  5j1l-assembly1_A  TM=7.999E-01  e=1.372E+00  Helicobacter pylori 26695
  5j1k-assembly1_A  TM=7.828E-01  e=3.105E+00  Helicobacter pylori 26695

Secondary structure (DSSP, 8-state):
-EEE-TTSEEEEEETEEESS-TT----TT---EEEPP--SSSSS---EEEEEETTEEE-GGGGTTTSPP-PPP-PPPP-----

pLDDT: mean 84.89, std 15.11, range [51.0, 98.19]

Sequence (83 aa):
MTLAHPDGLRTTYLPVRASVRPGESVLVGDVIGVMEDWTGHCPMSCLHLGLLRGDLYLDPLLLFGTGQVRLLPLWSRPSGRR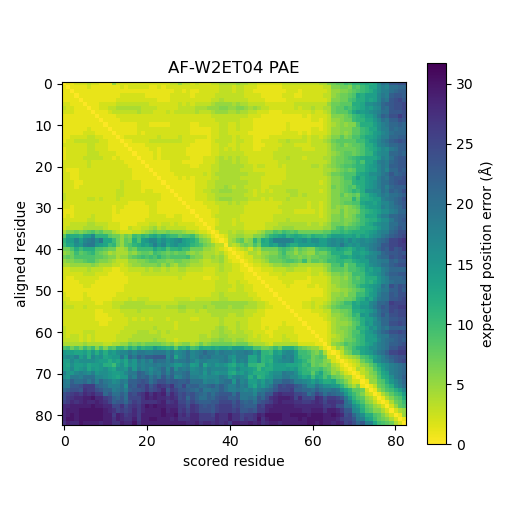D